Protein AF-A0A2H5A4B5-F1 (afdb_monomer_lite)

Secondary structure (DSSP, 8-state):
-------TT-S-------------------------------HHHHTTS-HHHH-SSTTTTPPP------HHHHHHHHHHHHHHHHHH-SSPPPHHHHHHHHHHHTT-TT--HHHHHHHHTTT--

Sequence (125 aa):
MKSGAGSPFDDDFDQEDETAAEPDSDTTQADTDLETNTSAEPADITEQLPYKYRRDGVQDGRNHANLFLRDEAEAHVEDVVDAMDEIFESESVYKIDVLEAIVLAANDDTRTVEDELRKMGYGMK

Radius of gyration: 25.94 Å; chains: 1; bounding box: 65×55×68 Å

Organism: NCBI:txid1932004

pLDDT: mean 77.83, std 22.96, range [35.16, 98.56]

Structure (mmCIF, N/CA/C/O backbone):
data_AF-A0A2H5A4B5-F1
#
_entry.id   AF-A0A2H5A4B5-F1
#
loop_
_atom_site.group_PDB
_atom_site.id
_atom_site.type_symbol
_atom_site.label_atom_id
_atom_site.label_alt_id
_atom_site.label_comp_id
_atom_site.label_asym_id
_atom_site.label_entity_id
_atom_site.label_seq_id
_atom_site.pdbx_PDB_ins_code
_atom_site.Cartn_x
_atom_site.Cartn_y
_atom_site.Cartn_z
_atom_site.occupancy
_atom_site.B_iso_or_equiv
_atom_site.auth_seq_id
_atom_site.auth_comp_id
_atom_site.auth_asym_id
_atom_site.auth_atom_id
_atom_site.pdbx_PDB_model_num
ATOM 1 N N . MET A 1 1 ? 51.713 0.858 -37.868 1.00 54.94 1 MET A N 1
ATOM 2 C CA . MET A 1 1 ? 50.755 0.723 -36.751 1.00 54.94 1 MET A CA 1
ATOM 3 C C . MET A 1 1 ? 50.938 1.904 -35.815 1.00 54.94 1 MET A C 1
ATOM 5 O O . MET A 1 1 ? 52.027 2.013 -35.271 1.00 54.94 1 MET A O 1
ATOM 9 N N . LYS A 1 2 ? 49.933 2.781 -35.687 1.00 50.62 2 LYS A N 1
ATOM 10 C CA . LYS A 1 2 ? 49.293 3.209 -34.424 1.00 50.62 2 LYS A CA 1
ATOM 11 C C . LYS A 1 2 ? 48.298 4.325 -34.774 1.00 50.62 2 LYS A C 1
ATOM 13 O O . LYS A 1 2 ? 48.670 5.484 -34.899 1.00 50.62 2 LYS A O 1
ATOM 18 N N . SER A 1 3 ? 47.060 3.921 -35.046 1.00 49.88 3 SER A N 1
ATOM 19 C CA . SER A 1 3 ? 45.920 4.830 -35.159 1.00 49.88 3 SER A CA 1
ATOM 20 C C . SER A 1 3 ? 45.492 5.288 -33.768 1.00 49.88 3 SER A C 1
ATOM 22 O O . SER A 1 3 ? 45.462 4.476 -32.848 1.00 49.88 3 SER A O 1
ATOM 24 N N . GLY A 1 4 ? 45.161 6.575 -33.679 1.00 49.47 4 GLY A N 1
ATOM 25 C CA . GLY A 1 4 ? 44.016 7.138 -32.962 1.00 49.47 4 GLY A CA 1
ATOM 26 C C . GLY A 1 4 ? 43.721 6.661 -31.541 1.00 49.47 4 GLY A C 1
ATOM 27 O O . GLY A 1 4 ? 43.070 5.641 -31.350 1.00 49.47 4 GLY A O 1
ATOM 28 N N . ALA A 1 5 ? 44.049 7.512 -30.573 1.00 54.41 5 ALA A N 1
ATOM 29 C CA . ALA A 1 5 ? 43.210 7.733 -29.402 1.00 54.41 5 ALA A CA 1
ATOM 30 C C . ALA A 1 5 ? 43.057 9.254 -29.262 1.00 54.41 5 ALA A C 1
ATOM 32 O O . ALA A 1 5 ? 43.891 9.914 -28.651 1.00 54.41 5 ALA A O 1
ATOM 33 N N . GLY A 1 6 ? 42.058 9.811 -29.948 1.00 47.81 6 GLY A N 1
ATOM 34 C CA . GLY A 1 6 ? 41.548 11.137 -29.614 1.00 47.81 6 GLY A CA 1
ATOM 35 C C . GLY A 1 6 ? 40.732 10.995 -28.335 1.00 47.81 6 GLY A C 1
ATOM 36 O O . GLY A 1 6 ? 39.841 10.147 -28.278 1.00 47.81 6 GLY A O 1
ATOM 37 N N . SER A 1 7 ? 41.100 11.756 -27.308 1.00 63.72 7 SER A N 1
ATOM 38 C CA . SER A 1 7 ? 40.348 11.875 -26.060 1.00 63.72 7 SER A CA 1
ATOM 39 C C . SER A 1 7 ? 39.046 12.635 -26.358 1.00 63.72 7 SER A C 1
ATOM 41 O O . SER A 1 7 ? 39.126 13.718 -26.932 1.00 63.72 7 SER A O 1
ATOM 43 N N . PRO A 1 8 ? 37.852 12.102 -26.046 1.00 62.81 8 PRO A N 1
ATOM 44 C CA . PRO A 1 8 ? 36.578 12.738 -26.394 1.00 62.81 8 PRO A CA 1
ATOM 45 C C . PRO A 1 8 ? 36.136 13.847 -25.419 1.00 62.81 8 PRO A C 1
ATOM 47 O O . PRO A 1 8 ? 34.956 14.181 -25.394 1.00 62.81 8 PRO A O 1
ATOM 50 N N . PHE A 1 9 ? 37.045 14.398 -24.608 1.00 62.94 9 PHE A N 1
ATOM 51 C CA . PHE A 1 9 ? 36.691 15.341 -23.536 1.00 62.94 9 PHE A CA 1
ATOM 52 C C . PHE A 1 9 ? 37.585 16.582 -23.447 1.00 62.94 9 PHE A C 1
ATOM 54 O O . PHE A 1 9 ? 37.498 17.304 -22.463 1.00 62.94 9 PHE A O 1
ATOM 61 N N . ASP A 1 10 ? 38.409 16.851 -24.458 1.00 56.84 10 ASP A N 1
ATOM 62 C CA . ASP A 1 10 ? 39.190 18.087 -24.519 1.00 56.84 10 ASP A CA 1
ATOM 63 C C . ASP A 1 10 ? 38.610 19.002 -25.602 1.00 56.84 10 ASP A C 1
ATOM 65 O O . ASP A 1 10 ? 39.130 19.067 -26.711 1.00 56.84 10 ASP A O 1
ATOM 69 N N . ASP A 1 11 ? 37.501 19.661 -25.270 1.00 49.12 11 ASP A N 1
ATOM 70 C CA . ASP A 1 11 ? 37.128 20.951 -25.854 1.00 49.12 11 ASP A CA 1
ATOM 71 C C . ASP A 1 11 ? 36.442 21.800 -24.768 1.00 49.12 11 ASP A C 1
ATOM 73 O O . ASP A 1 11 ? 35.274 21.621 -24.427 1.00 49.12 11 ASP A O 1
ATOM 77 N N . ASP A 1 12 ? 37.264 22.689 -24.215 1.00 54.16 12 ASP A N 1
ATOM 78 C CA . ASP A 1 12 ? 36.975 24.114 -24.054 1.00 54.16 12 ASP A CA 1
ATOM 79 C C . ASP A 1 12 ? 35.887 24.535 -23.046 1.00 54.16 12 ASP A C 1
ATOM 81 O O . ASP A 1 12 ? 34.740 24.819 -23.390 1.00 54.16 12 ASP A O 1
ATOM 85 N N . PHE A 1 13 ? 36.303 24.696 -21.786 1.00 43.47 13 PHE A N 1
ATOM 86 C CA . PHE A 1 13 ? 35.655 25.621 -20.851 1.00 43.47 13 PHE A CA 1
ATOM 87 C C . PHE A 1 13 ? 36.709 26.454 -20.111 1.00 43.47 13 PHE A C 1
ATOM 89 O O . PHE A 1 13 ? 36.866 26.333 -18.900 1.00 43.47 13 PHE A O 1
ATOM 96 N N . ASP A 1 14 ? 37.419 27.315 -20.841 1.00 48.12 14 ASP A N 1
ATOM 97 C CA . ASP A 1 14 ? 38.027 28.510 -20.250 1.00 48.12 14 ASP A CA 1
ATOM 98 C C . ASP A 1 14 ? 37.088 29.706 -20.477 1.00 48.12 14 ASP A C 1
ATOM 100 O O . ASP A 1 14 ? 37.042 30.290 -21.562 1.00 48.12 14 ASP A O 1
ATOM 104 N N . GLN A 1 15 ? 36.339 30.096 -19.440 1.00 44.72 15 GLN A N 1
ATOM 105 C CA . GLN A 1 15 ? 35.837 31.468 -19.320 1.00 44.72 15 GLN A CA 1
ATOM 106 C C . GLN A 1 15 ? 35.683 31.886 -17.847 1.00 44.72 15 GLN A C 1
ATOM 108 O O . GLN A 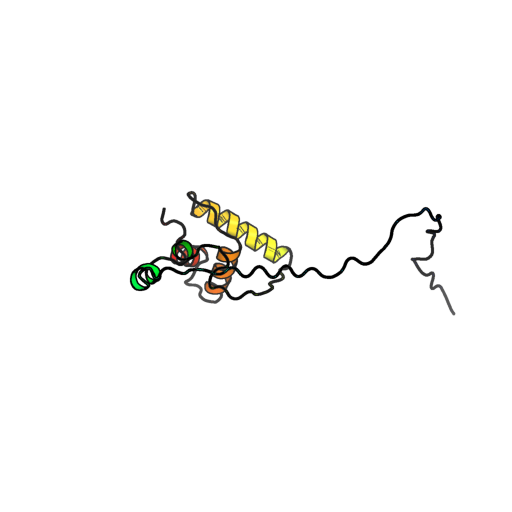1 15 ? 34.679 31.608 -17.203 1.00 44.72 15 GLN A O 1
ATOM 113 N N . GLU A 1 16 ? 36.764 32.506 -17.371 1.00 39.34 16 GLU A N 1
ATOM 114 C CA . GLU A 1 16 ? 36.881 33.710 -16.529 1.00 39.34 16 GLU A CA 1
ATOM 115 C C . GLU A 1 16 ? 36.077 33.852 -15.212 1.00 39.34 16 GLU A C 1
ATOM 117 O O . GLU A 1 16 ? 34.851 33.840 -15.162 1.00 39.34 16 GLU A O 1
ATOM 122 N N . ASP A 1 17 ? 36.866 34.081 -14.151 1.00 42.41 17 ASP A N 1
ATOM 123 C CA . ASP A 1 17 ? 36.549 34.563 -12.800 1.00 42.41 17 ASP A CA 1
ATOM 124 C C . ASP A 1 17 ? 35.506 35.694 -12.731 1.00 42.41 17 ASP A C 1
ATOM 126 O O . ASP A 1 17 ? 35.677 36.715 -13.389 1.00 42.41 17 ASP A O 1
ATOM 130 N N . GLU A 1 18 ? 34.561 35.599 -11.782 1.00 36.56 18 GLU A N 1
ATOM 131 C CA . GLU A 1 18 ? 34.087 36.755 -10.997 1.00 36.56 18 GLU A CA 1
ATOM 132 C C . GLU A 1 18 ? 33.394 36.315 -9.679 1.00 36.56 18 GLU A C 1
ATOM 134 O O . GLU A 1 18 ? 32.217 35.974 -9.626 1.00 36.56 18 GLU A O 1
ATOM 139 N N . THR A 1 19 ? 34.183 36.327 -8.596 1.00 38.88 19 THR A N 1
ATOM 140 C CA . THR A 1 19 ? 33.866 36.732 -7.202 1.00 38.88 19 THR A CA 1
ATOM 141 C C . THR A 1 19 ? 32.492 36.420 -6.568 1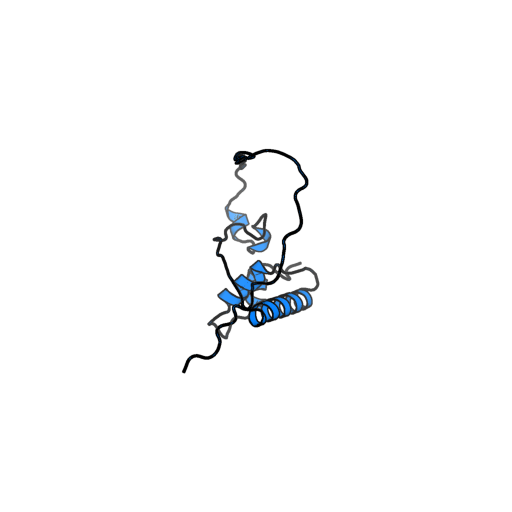.00 38.88 19 THR A C 1
ATOM 143 O O . THR A 1 19 ? 31.500 37.052 -6.917 1.00 38.88 19 THR A O 1
ATOM 146 N N . ALA A 1 20 ? 32.484 35.652 -5.459 1.00 35.50 20 ALA A N 1
ATOM 147 C CA . ALA A 1 20 ? 32.196 36.143 -4.086 1.00 35.50 20 ALA A CA 1
ATOM 148 C C . ALA A 1 20 ? 31.837 35.030 -3.058 1.00 35.50 20 ALA A C 1
ATOM 150 O O . ALA A 1 20 ? 31.000 34.178 -3.329 1.00 35.50 20 ALA A O 1
ATOM 151 N N . ALA A 1 21 ? 32.382 35.195 -1.837 1.00 37.22 21 ALA A N 1
ATOM 152 C CA . ALA A 1 21 ? 31.905 34.743 -0.510 1.00 37.22 21 ALA A CA 1
ATOM 153 C C . ALA A 1 21 ? 32.217 33.306 0.005 1.00 37.22 21 ALA A C 1
ATOM 155 O O . ALA A 1 21 ? 31.511 32.355 -0.299 1.00 37.22 21 ALA A O 1
ATOM 156 N N . GLU A 1 22 ? 33.294 33.208 0.813 1.00 46.38 22 GLU A N 1
ATOM 157 C CA . GLU A 1 22 ? 33.417 32.747 2.231 1.00 46.38 22 GLU A CA 1
ATOM 158 C C . GLU A 1 22 ? 32.335 31.811 2.858 1.00 46.38 22 GLU A C 1
ATOM 160 O O . GLU A 1 22 ? 31.166 31.885 2.498 1.00 46.38 22 GLU A O 1
ATOM 165 N N . PRO A 1 23 ? 32.612 31.170 4.017 1.00 46.50 23 PRO A N 1
ATOM 166 C CA . PRO A 1 23 ? 33.370 29.943 4.258 1.00 46.50 23 PRO A CA 1
ATOM 167 C C . PRO A 1 23 ? 32.472 28.814 4.840 1.00 46.50 23 PRO A C 1
ATOM 169 O O . PRO A 1 23 ? 31.291 29.011 5.125 1.00 46.50 23 PRO A O 1
ATOM 172 N N . ASP A 1 24 ? 33.066 27.632 5.036 1.00 45.16 24 ASP A N 1
ATOM 173 C CA . ASP A 1 24 ? 32.580 26.492 5.836 1.00 45.16 24 ASP A CA 1
ATOM 174 C C . ASP A 1 24 ? 31.542 26.857 6.920 1.00 45.16 24 ASP A C 1
ATOM 176 O O . ASP A 1 24 ? 31.860 27.510 7.916 1.00 45.16 24 ASP A O 1
ATOM 180 N N . SER A 1 25 ? 30.301 26.390 6.749 1.00 40.03 25 SER A N 1
ATOM 181 C CA . SER A 1 25 ? 29.297 26.367 7.817 1.00 40.03 25 SER A CA 1
ATOM 182 C C . SER A 1 25 ? 29.193 24.965 8.399 1.00 40.03 25 SER A C 1
ATOM 184 O O . SER A 1 25 ? 28.486 24.090 7.906 1.00 40.03 25 SER A O 1
ATOM 186 N N . ASP A 1 26 ? 29.992 24.816 9.446 1.00 35.16 26 ASP A N 1
ATOM 187 C CA . ASP A 1 26 ? 29.783 24.064 10.674 1.00 35.16 26 ASP A CA 1
ATOM 188 C C . ASP A 1 26 ? 28.441 23.315 10.822 1.00 35.16 26 ASP A C 1
ATOM 190 O O . ASP A 1 26 ? 27.343 23.878 10.850 1.00 35.16 26 ASP A O 1
ATOM 194 N N . THR A 1 27 ? 28.596 22.005 10.982 1.00 50.47 27 THR A N 1
ATOM 195 C CA . THR A 1 27 ? 27.782 21.078 11.770 1.00 50.47 27 THR A CA 1
ATOM 196 C C . THR A 1 27 ? 26.802 21.747 12.740 1.00 50.47 27 THR A C 1
ATOM 198 O O . THR A 1 27 ? 27.175 22.241 13.799 1.00 50.47 27 THR A O 1
ATOM 201 N N . THR A 1 28 ? 25.507 21.621 12.458 1.00 39.09 28 THR A N 1
ATOM 202 C CA . THR A 1 28 ? 24.452 21.746 13.474 1.00 39.09 28 THR A CA 1
ATOM 203 C C . THR A 1 28 ? 23.567 20.505 13.428 1.00 39.09 28 THR A C 1
ATOM 205 O O . THR A 1 28 ? 22.551 20.444 12.742 1.00 39.09 28 THR A O 1
ATOM 208 N N . GLN A 1 29 ? 23.980 19.474 14.172 1.00 50.06 29 GLN A N 1
ATOM 209 C CA . GLN A 1 29 ? 23.054 18.453 14.655 1.00 50.06 29 GLN A CA 1
ATOM 210 C C . GLN A 1 29 ? 22.141 19.130 15.680 1.00 50.06 29 GLN A C 1
ATOM 212 O O . GLN A 1 29 ? 22.558 19.428 16.797 1.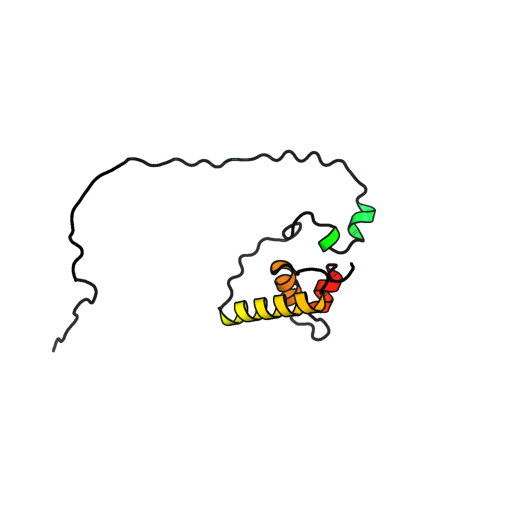00 50.06 29 GLN A O 1
ATOM 217 N N . ALA A 1 30 ? 20.912 19.432 15.273 1.00 43.22 30 ALA A N 1
ATOM 218 C CA . ALA A 1 30 ? 19.853 19.794 16.197 1.00 43.22 30 ALA A CA 1
ATOM 219 C C . ALA A 1 30 ? 19.324 18.505 16.838 1.00 43.22 30 ALA A C 1
ATOM 221 O O . ALA A 1 30 ? 18.410 17.864 16.321 1.00 43.22 30 ALA A O 1
ATOM 222 N N . ASP A 1 31 ? 19.950 18.124 17.949 1.00 45.69 31 ASP A N 1
ATOM 223 C CA . ASP A 1 31 ? 19.408 17.173 18.914 1.00 45.69 31 ASP A CA 1
ATOM 224 C C . ASP A 1 31 ? 18.099 17.766 19.457 1.00 45.69 31 ASP A C 1
ATOM 226 O O . ASP A 1 31 ? 18.096 18.767 20.177 1.00 45.69 31 ASP A O 1
ATOM 230 N N . THR A 1 32 ? 16.968 17.229 19.002 1.00 48.69 32 THR A N 1
ATOM 231 C CA . THR A 1 32 ? 15.660 17.541 19.579 1.00 48.69 32 THR A CA 1
ATOM 232 C C . THR A 1 32 ? 15.264 16.354 20.440 1.00 48.69 32 THR A C 1
ATOM 234 O O . THR A 1 32 ? 14.626 15.417 19.964 1.00 48.69 32 THR A O 1
ATOM 237 N N . ASP A 1 33 ? 15.669 16.410 21.709 1.00 43.44 33 ASP A N 1
ATOM 238 C CA . ASP A 1 33 ? 15.123 15.602 22.797 1.00 43.44 33 ASP A CA 1
ATOM 239 C C . ASP A 1 33 ? 13.605 15.841 22.881 1.00 43.44 33 ASP A C 1
ATOM 241 O O . ASP A 1 33 ? 13.121 16.823 23.449 1.00 43.44 33 ASP A O 1
ATOM 245 N N . LEU A 1 34 ? 12.830 14.944 22.274 1.00 48.09 34 LEU A N 1
ATOM 246 C CA . LEU A 1 34 ? 11.395 14.832 22.508 1.00 48.09 34 LEU A CA 1
ATOM 247 C C . LEU A 1 34 ? 11.183 14.013 23.785 1.00 48.09 34 LEU A C 1
ATOM 249 O O . LEU A 1 34 ? 11.026 12.792 23.751 1.00 48.09 34 LEU A O 1
ATOM 253 N N . GLU A 1 35 ? 11.156 14.704 24.926 1.0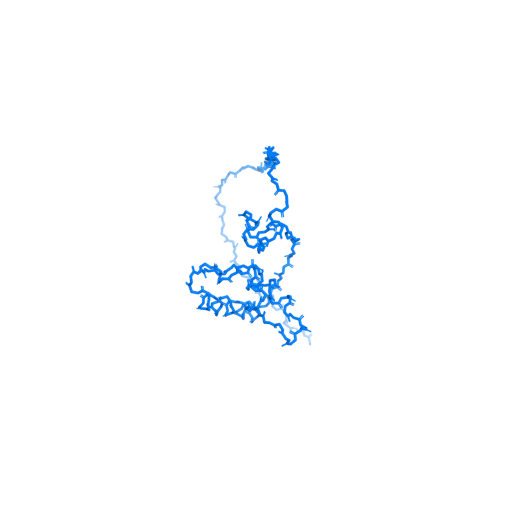0 48.62 35 GLU A N 1
ATOM 254 C CA . GLU A 1 35 ? 10.647 14.160 26.185 1.00 48.62 35 GLU A CA 1
ATOM 255 C C . GLU A 1 35 ? 9.164 13.785 26.017 1.00 48.62 35 GLU A C 1
ATOM 257 O O . GLU A 1 35 ? 8.253 14.602 26.167 1.00 48.62 35 GLU A O 1
ATOM 262 N N . THR A 1 36 ? 8.909 12.522 25.678 1.00 45.16 36 THR A N 1
ATOM 263 C CA . THR A 1 36 ? 7.553 11.978 25.599 1.00 45.16 36 THR A CA 1
ATOM 264 C C . THR A 1 36 ? 7.084 11.602 27.004 1.00 45.16 36 THR A C 1
ATOM 266 O O . THR A 1 36 ? 7.440 10.558 27.550 1.00 45.16 36 THR A O 1
ATOM 269 N N . ASN A 1 37 ? 6.250 12.461 27.591 1.00 52.41 37 ASN A N 1
ATOM 270 C CA . ASN A 1 37 ? 5.407 12.120 28.736 1.00 52.41 37 ASN A CA 1
ATOM 271 C C . ASN A 1 37 ? 4.312 11.134 28.291 1.00 52.41 37 ASN A C 1
ATOM 273 O O . ASN A 1 37 ? 3.196 11.540 27.967 1.00 52.41 37 ASN A O 1
ATOM 277 N N . THR A 1 38 ? 4.613 9.834 28.279 1.00 49.09 38 THR A N 1
ATOM 278 C CA . THR A 1 38 ? 3.592 8.801 28.052 1.00 49.09 38 THR A CA 1
ATOM 279 C C . THR A 1 38 ? 2.766 8.604 29.320 1.00 49.09 38 THR A C 1
ATOM 281 O O . THR A 1 38 ? 3.177 7.935 30.269 1.00 49.09 38 THR A O 1
ATOM 284 N N . SER A 1 39 ? 1.571 9.196 29.325 1.00 47.53 39 SER A N 1
ATOM 285 C CA . SER A 1 39 ? 0.473 8.798 30.205 1.00 47.53 39 SER A CA 1
ATOM 286 C C . SER A 1 39 ? 0.088 7.353 29.875 1.00 47.53 39 SER A C 1
ATOM 288 O O . SER A 1 39 ? -0.247 7.045 28.735 1.00 47.53 39 SER A O 1
ATOM 290 N N . ALA A 1 40 ? 0.177 6.460 30.860 1.00 53.34 40 ALA A N 1
ATOM 291 C CA . ALA A 1 40 ? -0.158 5.048 30.712 1.00 53.34 40 ALA A CA 1
ATOM 292 C C . ALA A 1 40 ? -1.679 4.860 30.538 1.00 53.34 40 ALA A C 1
ATOM 294 O O . ALA A 1 40 ? -2.422 4.794 31.516 1.00 53.34 40 ALA A O 1
ATOM 295 N N . GLU A 1 41 ? -2.125 4.783 29.288 1.00 55.47 41 GLU A N 1
ATOM 296 C CA . GLU A 1 41 ? -3.462 4.333 28.872 1.00 55.47 41 GLU A CA 1
ATOM 297 C C . GLU A 1 41 ? -3.435 2.798 28.631 1.00 55.47 41 GLU A C 1
ATOM 299 O O . GLU A 1 41 ? -2.361 2.226 28.422 1.00 55.47 41 GLU A O 1
ATOM 304 N N . PRO A 1 42 ? -4.572 2.079 28.730 1.00 48.31 42 PRO A N 1
ATOM 305 C CA . PRO A 1 42 ? -4.595 0.628 28.941 1.00 48.31 42 PRO A CA 1
ATOM 306 C C . PRO A 1 42 ? -4.100 -0.160 27.717 1.00 48.31 42 PRO A C 1
ATOM 308 O O . PRO A 1 42 ? -4.774 -0.230 26.691 1.00 48.31 42 PRO A O 1
ATOM 311 N N . ALA A 1 43 ? -2.951 -0.822 27.866 1.00 57.50 43 ALA A N 1
ATOM 312 C CA . ALA A 1 43 ? -2.278 -1.596 26.818 1.00 57.50 43 ALA A CA 1
ATOM 313 C C . ALA A 1 43 ? -3.096 -2.776 26.235 1.00 57.50 43 ALA A C 1
ATOM 315 O O . ALA A 1 43 ? -2.777 -3.258 25.156 1.00 57.50 43 ALA A O 1
ATOM 316 N N . ASP A 1 44 ? -4.164 -3.230 26.900 1.00 57.75 44 ASP A N 1
ATOM 317 C CA . ASP A 1 44 ? -4.906 -4.445 26.509 1.00 57.75 44 ASP A CA 1
ATOM 318 C C . ASP A 1 44 ? -5.936 -4.249 25.376 1.00 57.75 44 ASP A C 1
ATOM 320 O O . ASP A 1 44 ? -6.307 -5.204 24.693 1.00 57.75 44 ASP A O 1
ATOM 324 N N . ILE A 1 45 ? -6.443 -3.028 25.169 1.00 59.88 45 ILE A N 1
ATOM 325 C CA . ILE A 1 45 ? -7.469 -2.759 24.138 1.00 59.88 45 ILE A CA 1
ATOM 326 C C . ILE A 1 45 ? -6.803 -2.412 22.805 1.00 59.88 45 ILE A C 1
ATOM 328 O O . ILE A 1 45 ? -7.335 -2.708 21.734 1.00 59.88 45 ILE A O 1
ATOM 332 N N . THR A 1 46 ? -5.619 -1.802 22.866 1.00 62.28 46 THR A N 1
ATOM 333 C CA . THR A 1 46 ? -4.898 -1.350 21.682 1.00 62.28 46 THR A CA 1
ATOM 334 C C . THR A 1 46 ? -4.420 -2.530 20.856 1.00 62.28 46 THR A C 1
ATOM 336 O O . THR A 1 46 ? -4.602 -2.477 19.653 1.00 62.28 46 THR A O 1
ATOM 339 N N . GLU A 1 47 ? -3.925 -3.625 21.443 1.00 70.44 47 GLU A N 1
ATOM 340 C CA . GLU A 1 47 ? -3.417 -4.792 20.696 1.00 70.44 47 GLU A CA 1
ATOM 341 C C . GLU A 1 47 ? -4.460 -5.506 19.817 1.00 70.44 47 GLU A C 1
ATOM 343 O O . GLU A 1 47 ? -4.091 -6.179 18.855 1.00 70.44 47 GLU A O 1
ATOM 348 N N . GLN A 1 48 ? -5.755 -5.343 20.104 1.00 81.38 48 GLN A N 1
ATOM 349 C CA . GLN A 1 48 ? -6.837 -5.979 19.341 1.00 81.38 48 GLN A CA 1
ATOM 350 C C . GLN A 1 48 ? -7.191 -5.221 18.056 1.00 81.38 48 GLN A C 1
ATOM 352 O O . GLN A 1 48 ? -7.867 -5.769 17.183 1.00 81.38 48 GLN A O 1
ATOM 357 N N . LEU A 1 49 ? -6.756 -3.965 17.927 1.00 91.12 49 LEU A N 1
ATOM 358 C CA . LEU A 1 49 ? -7.035 -3.156 16.747 1.00 91.12 49 LEU A CA 1
ATOM 359 C C . LEU A 1 49 ? -6.103 -3.536 15.580 1.00 91.12 49 LEU A C 1
ATOM 361 O O . LEU A 1 49 ? -4.923 -3.840 15.782 1.00 91.12 49 LEU A O 1
ATOM 365 N N . PRO A 1 50 ? -6.582 -3.474 14.327 1.00 95.00 50 PRO A N 1
ATOM 366 C CA . PRO A 1 50 ? -5.713 -3.590 13.161 1.00 95.00 50 PRO A CA 1
ATOM 367 C C . PRO A 1 50 ? -4.565 -2.572 13.207 1.00 95.00 50 PRO A C 1
ATOM 369 O O . PRO A 1 50 ? -4.717 -1.468 13.731 1.00 95.00 50 PRO A O 1
ATOM 372 N N . TYR A 1 51 ? -3.406 -2.944 12.658 1.00 94.12 51 TYR A N 1
ATOM 373 C CA . TYR A 1 51 ? -2.161 -2.166 12.748 1.00 94.12 51 TYR A CA 1
ATOM 374 C C . TYR A 1 51 ? -2.326 -0.677 12.386 1.00 94.12 51 TYR A C 1
ATOM 376 O O . TYR A 1 51 ? -1.840 0.184 13.117 1.00 94.12 51 TYR A O 1
ATOM 384 N N . LYS A 1 52 ? -3.079 -0.359 11.327 1.00 94.69 52 LYS A N 1
ATOM 385 C CA . LYS A 1 52 ? -3.325 1.017 10.870 1.00 94.69 52 LYS A CA 1
ATOM 386 C C . LYS A 1 52 ? -4.019 1.908 11.905 1.00 94.69 52 LYS A C 1
ATOM 388 O O . LYS A 1 52 ? -3.801 3.112 11.884 1.00 94.69 52 LYS A O 1
ATOM 393 N N . TYR A 1 53 ? -4.819 1.337 12.805 1.00 94.31 53 TYR A N 1
ATOM 394 C CA . TYR A 1 53 ? -5.512 2.079 13.866 1.00 94.31 53 TYR A CA 1
ATOM 395 C C . TYR A 1 53 ? -4.711 2.174 15.170 1.00 94.31 53 TYR A C 1
ATOM 397 O O . TYR A 1 53 ? -5.120 2.889 16.079 1.00 94.31 53 TYR A O 1
ATOM 405 N N . ARG A 1 54 ? -3.600 1.435 15.280 1.00 93.00 54 ARG A N 1
ATOM 406 C CA . ARG A 1 54 ? -2.719 1.428 16.460 1.00 93.00 54 ARG A CA 1
ATOM 407 C C . ARG A 1 54 ? -1.516 2.358 16.329 1.00 93.00 54 ARG A C 1
ATOM 409 O O . ARG A 1 54 ? -0.863 2.620 17.331 1.00 93.00 54 ARG A O 1
ATOM 416 N N . ARG A 1 55 ? -1.187 2.772 15.106 1.00 94.31 55 ARG A N 1
ATOM 417 C CA . ARG A 1 55 ? -0.022 3.604 14.784 1.00 94.31 55 ARG A CA 1
ATOM 418 C C . ARG A 1 55 ? -0.406 5.079 14.686 1.00 94.31 55 ARG A C 1
ATOM 420 O O . ARG A 1 55 ? -1.492 5.386 14.196 1.00 94.31 55 ARG A O 1
ATOM 427 N N . ASP A 1 56 ? 0.510 5.964 15.060 1.00 94.31 56 ASP A N 1
ATOM 428 C CA . ASP A 1 56 ? 0.382 7.410 14.863 1.00 94.31 56 ASP A CA 1
ATOM 429 C C . ASP A 1 56 ? 0.880 7.816 13.464 1.00 94.31 56 ASP A C 1
ATOM 431 O O . ASP A 1 56 ? 0.336 8.719 12.824 1.00 94.31 56 ASP A O 1
ATOM 435 N N . GLY A 1 57 ? 1.883 7.102 12.947 1.00 94.12 57 GLY A N 1
ATOM 436 C CA . GLY A 1 57 ? 2.477 7.282 11.630 1.00 94.12 57 GLY A CA 1
ATOM 437 C C . GLY A 1 57 ? 2.658 5.969 10.872 1.00 94.12 57 GLY A C 1
ATOM 438 O O . GLY A 1 57 ? 2.715 4.878 11.433 1.00 94.12 57 GLY A O 1
ATOM 439 N N . VAL A 1 58 ? 2.790 6.060 9.546 1.00 93.94 58 VAL A N 1
ATOM 440 C CA . VAL A 1 58 ? 2.982 4.883 8.678 1.00 93.94 58 VAL A CA 1
ATOM 441 C C . VAL A 1 58 ? 4.293 4.134 8.964 1.00 93.94 58 VAL A C 1
ATOM 443 O O . VAL A 1 58 ? 4.441 2.986 8.570 1.00 93.94 58 VAL A O 1
ATOM 446 N N . GLN A 1 59 ? 5.260 4.750 9.639 1.00 94.19 59 GLN A N 1
ATOM 447 C CA . GLN A 1 59 ? 6.553 4.128 9.942 1.00 94.19 59 GLN A CA 1
ATOM 448 C C . GLN A 1 59 ? 6.591 3.448 11.320 1.00 94.19 59 GLN A C 1
ATOM 450 O O . GLN A 1 59 ? 7.548 2.731 11.613 1.00 94.19 59 GLN A O 1
ATOM 455 N N . ASP A 1 60 ? 5.577 3.634 12.166 1.00 95.06 60 ASP A N 1
ATOM 456 C CA . ASP A 1 60 ? 5.663 3.232 13.570 1.00 95.06 60 ASP A CA 1
ATOM 457 C C . ASP A 1 60 ? 5.728 1.718 13.738 1.00 95.06 60 ASP A C 1
ATOM 459 O O . ASP A 1 60 ? 4.982 0.960 13.115 1.00 95.06 60 ASP A O 1
ATOM 463 N N . GLY A 1 61 ? 6.613 1.258 14.619 1.00 92.06 61 GLY A N 1
ATOM 464 C CA . GLY A 1 61 ? 6.794 -0.170 14.878 1.00 92.06 61 GLY A CA 1
ATOM 465 C C . GLY A 1 61 ? 7.399 -0.952 13.706 1.00 92.06 61 GLY A C 1
ATOM 466 O O . GLY A 1 61 ? 7.400 -2.182 13.750 1.00 92.06 61 GLY A O 1
ATOM 467 N N . ARG A 1 62 ? 7.925 -0.275 12.673 1.00 93.75 62 ARG A N 1
ATOM 468 C CA . ARG A 1 62 ? 8.620 -0.905 11.542 1.00 93.75 62 ARG A CA 1
ATOM 469 C C . ARG A 1 62 ? 10.130 -0.760 11.658 1.00 93.75 62 ARG A C 1
ATOM 471 O O . ARG A 1 62 ? 10.654 0.257 12.104 1.00 93.75 62 ARG A O 1
ATOM 478 N N . ASN A 1 63 ? 10.840 -1.778 11.181 1.00 93.94 63 ASN A N 1
ATOM 479 C CA . ASN A 1 63 ? 12.278 -1.678 10.965 1.00 93.94 63 ASN A CA 1
ATOM 480 C C . ASN A 1 63 ? 12.542 -0.930 9.657 1.00 93.94 63 ASN A C 1
ATOM 482 O O . ASN A 1 63 ? 11.976 -1.270 8.618 1.00 93.94 63 ASN A O 1
ATOM 486 N N . HIS A 1 64 ? 13.429 0.061 9.699 1.00 91.81 64 HIS A N 1
ATOM 487 C CA . HIS A 1 64 ? 13.824 0.795 8.504 1.00 91.81 64 HIS A CA 1
ATOM 488 C C . HIS A 1 64 ? 14.700 -0.079 7.593 1.00 91.81 64 HIS A C 1
ATOM 490 O O . HIS A 1 64 ? 15.707 -0.635 8.035 1.00 91.81 64 HIS A O 1
ATOM 496 N N . ALA A 1 65 ? 14.339 -0.169 6.313 1.00 85.94 65 ALA A N 1
ATOM 497 C CA . ALA A 1 65 ? 15.108 -0.872 5.294 1.00 85.94 65 ALA A CA 1
ATOM 498 C C . ALA A 1 65 ? 15.195 -0.022 4.022 1.00 85.94 65 ALA A C 1
ATOM 500 O O . ALA A 1 65 ? 14.187 0.484 3.534 1.00 85.94 65 ALA A O 1
ATOM 501 N N . ASN A 1 66 ? 16.401 0.106 3.467 1.00 91.31 66 ASN A N 1
ATOM 502 C CA . ASN A 1 66 ? 16.607 0.784 2.190 1.00 91.31 66 ASN A CA 1
ATOM 503 C C . ASN A 1 66 ? 16.311 -0.197 1.052 1.00 91.31 66 ASN A C 1
ATOM 505 O O . ASN A 1 66 ? 17.086 -1.129 0.824 1.00 91.31 66 ASN A O 1
ATOM 509 N N . LEU A 1 67 ? 15.200 0.011 0.348 1.00 90.31 67 LEU A N 1
ATOM 510 C CA . LEU A 1 67 ? 14.803 -0.789 -0.807 1.00 90.31 67 LEU A CA 1
ATOM 511 C C . LEU A 1 67 ? 15.008 0.022 -2.090 1.00 90.31 67 LEU A C 1
ATOM 513 O O . LEU A 1 67 ? 14.396 1.071 -2.262 1.00 90.31 67 LEU A O 1
ATOM 517 N N . PHE A 1 68 ? 15.847 -0.482 -2.994 1.00 95.56 68 PHE A N 1
ATOM 518 C CA . PHE A 1 68 ? 16.023 0.083 -4.331 1.00 95.56 68 PHE A CA 1
ATOM 519 C C . PHE A 1 68 ? 15.325 -0.816 -5.347 1.00 95.56 68 PHE A C 1
ATOM 521 O O . PHE A 1 68 ? 15.642 -2.003 -5.449 1.00 95.56 68 PHE A O 1
ATOM 528 N N . LEU A 1 69 ? 14.379 -0.250 -6.090 1.00 96.06 69 LEU A N 1
ATOM 529 C CA . LEU A 1 69 ? 13.648 -0.941 -7.144 1.00 96.06 69 LEU A CA 1
ATOM 530 C C . LEU A 1 69 ? 14.200 -0.536 -8.512 1.00 96.06 69 LEU A C 1
ATOM 532 O O . LEU A 1 69 ? 14.726 0.558 -8.690 1.00 96.06 69 LEU A O 1
ATOM 536 N N . ARG A 1 70 ? 14.090 -1.444 -9.482 1.00 98.50 70 ARG A N 1
ATOM 537 C CA . ARG A 1 70 ? 14.208 -1.084 -10.900 1.00 98.50 70 ARG A CA 1
ATOM 538 C C . ARG A 1 70 ? 12.921 -0.397 -11.352 1.00 98.50 70 ARG A C 1
ATOM 540 O O . ARG A 1 70 ? 11.866 -0.756 -10.841 1.00 98.50 70 ARG A O 1
ATOM 547 N N . ASP A 1 71 ? 12.998 0.422 -12.397 1.00 98.44 71 ASP A N 1
ATOM 548 C CA . ASP A 1 71 ? 11.861 1.159 -12.975 1.00 98.44 71 ASP A CA 1
ATOM 549 C C . ASP A 1 71 ? 10.627 0.277 -13.225 1.00 98.44 71 ASP A C 1
ATOM 551 O O . ASP A 1 71 ? 9.513 0.634 -12.867 1.00 98.44 71 ASP A O 1
ATOM 555 N N . GLU A 1 72 ? 10.823 -0.918 -13.790 1.00 98.12 72 GLU A N 1
ATOM 556 C CA . GLU A 1 72 ? 9.740 -1.880 -14.048 1.00 98.12 72 GLU A CA 1
ATOM 557 C C . GLU A 1 72 ? 9.037 -2.340 -12.762 1.00 98.12 72 GLU A C 1
ATOM 559 O O . GLU A 1 72 ? 7.816 -2.459 -12.724 1.00 98.12 72 GLU A O 1
ATOM 564 N N . ALA A 1 73 ? 9.806 -2.590 -11.700 1.00 97.31 73 ALA A N 1
ATOM 565 C CA . ALA A 1 73 ? 9.253 -3.006 -10.419 1.00 97.31 73 ALA A CA 1
ATOM 566 C C . ALA A 1 73 ? 8.596 -1.828 -9.690 1.00 97.31 73 ALA A C 1
ATOM 568 O O . ALA A 1 73 ? 7.571 -2.014 -9.046 1.00 97.31 73 ALA A O 1
ATOM 569 N N . GLU A 1 74 ? 9.165 -0.627 -9.799 1.00 97.56 74 GLU A N 1
ATOM 570 C CA . GLU A 1 74 ? 8.563 0.585 -9.249 1.00 97.56 74 GLU A CA 1
ATOM 571 C C . GLU A 1 74 ? 7.217 0.887 -9.909 1.00 97.56 74 GLU A C 1
ATOM 573 O O . GLU A 1 74 ? 6.239 1.069 -9.192 1.00 97.56 74 GLU A O 1
ATOM 578 N N . ALA A 1 75 ? 7.145 0.844 -11.243 1.00 98.25 75 ALA A N 1
ATOM 579 C CA . ALA A 1 75 ? 5.895 1.020 -11.977 1.00 98.25 75 ALA A CA 1
ATOM 580 C C . ALA A 1 75 ? 4.839 -0.003 -11.540 1.00 98.25 75 ALA A C 1
ATOM 582 O O . ALA A 1 75 ? 3.704 0.365 -11.268 1.00 98.25 75 ALA A O 1
ATOM 583 N N . HIS A 1 76 ? 5.230 -1.270 -11.369 1.00 97.94 76 HIS A N 1
ATOM 584 C CA . HIS A 1 76 ? 4.300 -2.290 -10.895 1.00 97.94 76 HIS A CA 1
ATOM 585 C C . HIS A 1 76 ? 3.797 -2.029 -9.467 1.00 97.94 76 HIS A C 1
ATOM 587 O O . HIS A 1 76 ? 2.649 -2.330 -9.157 1.00 97.94 76 HIS A O 1
ATOM 593 N N . VAL A 1 77 ? 4.630 -1.469 -8.584 1.00 98.00 77 VAL A N 1
ATOM 594 C CA . VAL A 1 77 ? 4.184 -1.076 -7.239 1.00 98.00 77 VAL A CA 1
ATOM 595 C C . VAL A 1 77 ? 3.163 0.057 -7.318 1.00 98.00 77 VAL A C 1
ATOM 597 O O . VAL A 1 77 ? 2.173 -0.008 -6.596 1.00 98.00 77 VAL A O 1
ATOM 600 N N . GLU A 1 78 ? 3.372 1.056 -8.180 1.00 98.19 78 GLU A N 1
ATOM 601 C CA . GLU A 1 78 ? 2.394 2.136 -8.389 1.00 98.19 78 GLU A CA 1
ATOM 602 C C . GLU A 1 78 ? 1.071 1.593 -8.946 1.00 98.19 78 GLU A C 1
ATOM 604 O O . GLU A 1 78 ? 0.016 1.901 -8.402 1.00 98.19 78 GLU A O 1
ATOM 609 N N . ASP A 1 79 ? 1.117 0.684 -9.927 1.00 98.50 79 ASP A N 1
ATOM 610 C CA . ASP A 1 79 ? -0.090 0.038 -10.463 1.00 98.50 79 ASP A CA 1
ATOM 611 C C . ASP A 1 79 ? -0.883 -0.697 -9.365 1.00 98.50 79 ASP A C 1
ATOM 613 O O . ASP A 1 79 ? -2.114 -0.698 -9.355 1.00 98.50 79 ASP A O 1
ATOM 617 N N . VAL A 1 80 ? -0.184 -1.344 -8.424 1.00 98.38 80 VAL A N 1
ATOM 618 C CA . VAL A 1 80 ? -0.826 -2.026 -7.292 1.00 98.38 80 VAL A CA 1
ATOM 619 C C . VAL A 1 80 ? -1.397 -1.019 -6.293 1.00 98.38 80 VAL A C 1
ATOM 621 O O . VAL A 1 80 ? -2.479 -1.265 -5.770 1.00 98.38 80 VAL A O 1
ATOM 624 N N . VAL A 1 81 ? -0.715 0.098 -6.024 1.00 98.56 81 VAL A N 1
ATOM 625 C CA . VAL A 1 81 ? -1.253 1.185 -5.184 1.00 98.56 81 VAL A CA 1
ATOM 626 C C . VAL A 1 81 ? -2.563 1.700 -5.779 1.00 98.56 81 VAL A C 1
ATOM 628 O O . VAL A 1 81 ? -3.574 1.684 -5.081 1.00 98.56 81 VAL A O 1
ATOM 631 N N . ASP A 1 82 ? -2.565 2.046 -7.067 1.00 98.38 82 ASP A N 1
ATOM 632 C CA . ASP A 1 82 ? -3.747 2.545 -7.775 1.00 98.38 82 ASP A CA 1
ATOM 633 C C . ASP A 1 82 ? -4.898 1.526 -7.740 1.00 98.38 82 ASP A C 1
ATOM 635 O O . ASP A 1 82 ? -6.043 1.873 -7.446 1.00 98.38 82 ASP A O 1
ATOM 639 N N . ALA A 1 83 ? -4.597 0.244 -7.969 1.00 98.38 83 ALA A N 1
ATOM 640 C CA . ALA A 1 83 ? -5.593 -0.821 -7.894 1.00 98.38 83 ALA A CA 1
ATOM 641 C C . ALA A 1 83 ? -6.183 -0.981 -6.482 1.00 98.38 83 ALA A C 1
ATOM 643 O O . ALA A 1 83 ? -7.378 -1.236 -6.331 1.00 98.38 83 ALA A O 1
ATOM 644 N N . MET A 1 84 ? -5.365 -0.850 -5.434 1.00 98.31 84 MET A N 1
ATOM 645 C CA . MET A 1 84 ? -5.841 -0.945 -4.052 1.00 98.31 84 MET A CA 1
ATOM 646 C C . MET A 1 84 ? -6.641 0.296 -3.633 1.00 98.31 84 MET A C 1
ATOM 648 O O . MET A 1 84 ? -7.628 0.149 -2.914 1.00 98.31 84 MET A O 1
ATOM 652 N N . ASP A 1 85 ? -6.268 1.489 -4.100 1.00 97.81 85 ASP A N 1
ATOM 653 C CA . ASP A 1 85 ? -7.054 2.717 -3.917 1.00 97.81 85 ASP A CA 1
ATOM 654 C C . ASP A 1 85 ? -8.448 2.581 -4.542 1.00 97.81 85 ASP A C 1
ATOM 656 O O . ASP A 1 85 ? -9.450 2.936 -3.916 1.00 97.81 85 ASP A O 1
ATOM 660 N N . GLU A 1 86 ? -8.530 2.004 -5.745 1.00 97.44 86 GLU A N 1
ATOM 661 C CA . GLU A 1 86 ? -9.809 1.713 -6.397 1.00 97.44 86 GLU A CA 1
ATOM 662 C C . GLU A 1 86 ? -10.636 0.696 -5.599 1.00 97.44 86 GLU A C 1
ATOM 664 O O . GLU A 1 86 ? -11.835 0.887 -5.429 1.00 97.44 86 GLU A O 1
ATOM 669 N N . ILE A 1 87 ? -10.016 -0.353 -5.052 1.00 97.25 87 ILE A N 1
ATOM 670 C CA . ILE A 1 87 ? -10.721 -1.372 -4.257 1.00 97.25 87 ILE A CA 1
ATOM 671 C C . ILE A 1 87 ? -11.237 -0.817 -2.925 1.00 97.25 87 ILE A C 1
ATOM 673 O O . ILE A 1 87 ? -12.327 -1.190 -2.482 1.00 97.25 87 ILE A O 1
ATOM 677 N N . PHE A 1 88 ? -10.456 0.025 -2.245 1.00 96.50 88 PHE A N 1
ATOM 678 C CA . PHE A 1 88 ? -10.797 0.503 -0.905 1.00 96.50 88 PHE A CA 1
ATOM 679 C C . PHE A 1 88 ? -11.602 1.804 -0.878 1.00 96.50 88 PHE A C 1
ATOM 681 O O . PHE A 1 88 ? -12.015 2.156 0.229 1.00 96.50 88 PHE A O 1
ATOM 688 N N . GLU A 1 89 ? -11.858 2.439 -2.038 1.00 93.31 89 GLU A N 1
ATOM 689 C CA . GLU A 1 89 ? -12.713 3.603 -2.404 1.00 93.31 89 GLU A CA 1
ATOM 690 C C . GLU A 1 89 ? -12.821 4.763 -1.386 1.00 93.31 89 GLU A C 1
ATOM 692 O O . GLU A 1 89 ? -12.661 5.940 -1.701 1.00 93.31 89 GLU A O 1
ATOM 697 N N . SER A 1 90 ? -13.150 4.431 -0.145 1.00 91.38 90 SER A N 1
ATOM 698 C CA . SER A 1 90 ? -13.240 5.267 1.050 1.00 91.38 90 SER A CA 1
ATOM 699 C C . SER A 1 90 ? -11.907 5.824 1.565 1.00 91.38 90 SER A C 1
ATOM 701 O O . SER A 1 90 ? -11.910 6.705 2.435 1.00 91.38 90 SER A O 1
ATOM 703 N N . GLU A 1 91 ? -10.767 5.304 1.105 1.00 94.50 91 GLU A N 1
ATOM 704 C CA . GLU A 1 91 ? -9.453 5.749 1.559 1.00 94.50 91 GLU A CA 1
ATOM 705 C C . GLU A 1 91 ? -8.307 5.390 0.625 1.00 94.50 91 GLU A C 1
ATOM 707 O O . GLU A 1 91 ? -8.361 4.378 -0.063 1.00 94.50 91 GLU A O 1
ATOM 712 N N . SER A 1 92 ? -7.245 6.198 0.689 1.00 96.25 92 SER A N 1
ATOM 713 C CA . SER A 1 92 ? -5.993 5.927 -0.006 1.00 96.25 92 SER A CA 1
ATOM 714 C C . SER A 1 92 ? -5.085 4.991 0.798 1.00 96.25 92 SER A C 1
ATOM 716 O O . SER A 1 92 ? -4.958 5.121 2.026 1.00 96.25 92 SER A O 1
ATOM 718 N N . VAL A 1 93 ? -4.387 4.094 0.115 1.00 97.56 93 VAL A N 1
ATOM 719 C CA . VAL A 1 93 ? -3.383 3.199 0.673 1.00 97.56 93 VAL A CA 1
ATOM 720 C C . VAL A 1 93 ? -2.004 3.845 0.662 1.00 97.56 93 VAL A C 1
ATOM 722 O O . VAL A 1 93 ? -1.638 4.616 -0.220 1.00 97.56 93 VAL A O 1
ATOM 725 N N . TYR A 1 94 ? -1.200 3.545 1.681 1.00 97.69 94 TYR A N 1
ATOM 726 C CA . TYR A 1 94 ? 0.178 4.019 1.712 1.00 97.69 94 TYR A CA 1
ATOM 727 C C . TYR A 1 94 ? 1.071 3.044 0.947 1.00 97.69 94 TYR A C 1
ATOM 729 O O . TYR A 1 94 ? 1.059 1.848 1.230 1.00 97.69 94 TYR A O 1
ATOM 737 N N . LYS A 1 95 ? 1.936 3.558 0.062 1.00 97.44 95 LYS A N 1
ATOM 738 C CA . LYS A 1 95 ? 2.909 2.746 -0.694 1.00 97.44 95 LYS A CA 1
ATOM 739 C C . LYS A 1 95 ? 3.761 1.833 0.200 1.00 97.44 95 LYS A C 1
ATOM 741 O O . LYS A 1 95 ? 4.049 0.706 -0.182 1.00 97.44 95 LYS A O 1
ATOM 746 N N . ILE A 1 96 ? 4.129 2.278 1.407 1.00 96.44 96 ILE A N 1
ATOM 747 C CA . ILE A 1 96 ? 4.883 1.448 2.369 1.00 96.44 96 ILE A CA 1
ATOM 748 C C . ILE A 1 96 ? 4.047 0.245 2.842 1.00 96.44 96 ILE A C 1
ATOM 750 O O . ILE A 1 96 ?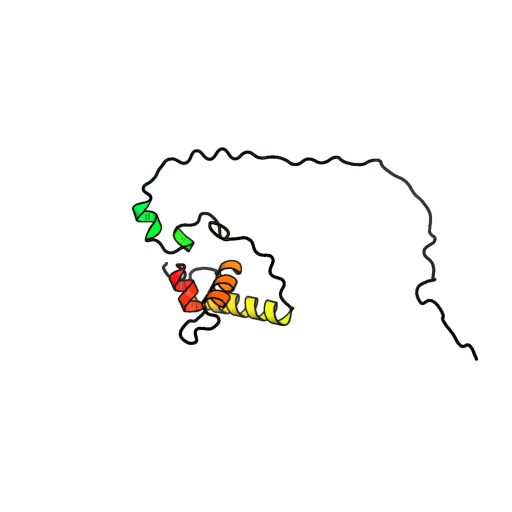 4.580 -0.856 2.950 1.00 96.44 96 ILE A O 1
ATOM 754 N N . ASP A 1 97 ? 2.743 0.427 3.070 1.00 97.56 97 ASP A N 1
ATOM 755 C CA . ASP A 1 97 ? 1.834 -0.662 3.452 1.00 97.56 97 ASP A CA 1
ATOM 756 C C . ASP A 1 97 ? 1.645 -1.645 2.294 1.00 97.56 97 ASP A C 1
ATOM 758 O O . ASP A 1 97 ? 1.662 -2.853 2.511 1.00 97.56 97 ASP A O 1
ATOM 762 N N . VAL A 1 98 ? 1.540 -1.137 1.062 1.00 98.00 98 VAL A N 1
ATOM 763 C CA . VAL A 1 98 ? 1.469 -1.964 -0.153 1.00 98.00 98 VAL A CA 1
ATOM 764 C C . VAL A 1 98 ? 2.746 -2.783 -0.336 1.00 98.00 98 VAL A C 1
ATOM 766 O O . VAL A 1 98 ? 2.671 -3.985 -0.572 1.00 98.00 98 VAL A O 1
ATOM 769 N N . LEU A 1 99 ? 3.922 -2.173 -0.175 1.00 97.06 99 LEU A N 1
ATOM 770 C CA . LEU A 1 99 ? 5.203 -2.880 -0.251 1.00 97.06 99 LEU A CA 1
ATOM 771 C C . LEU A 1 99 ? 5.313 -3.978 0.813 1.00 97.06 99 LEU A C 1
ATOM 773 O O . LEU A 1 99 ? 5.735 -5.090 0.499 1.00 97.06 99 LEU A O 1
ATOM 777 N N . GLU A 1 100 ? 4.909 -3.697 2.053 1.00 96.00 100 GLU A N 1
ATOM 778 C CA . GLU A 1 100 ? 4.872 -4.713 3.107 1.00 96.00 100 GLU A CA 1
ATOM 779 C C . GLU A 1 100 ? 3.891 -5.841 2.760 1.00 96.00 100 GLU A C 1
ATOM 781 O O . GLU A 1 100 ? 4.251 -7.012 2.856 1.00 96.00 100 GLU A O 1
ATOM 786 N N . ALA A 1 101 ? 2.687 -5.511 2.292 1.00 97.62 101 ALA A N 1
ATOM 787 C CA . ALA A 1 101 ? 1.682 -6.487 1.882 1.00 97.62 101 ALA A CA 1
ATOM 788 C C . ALA A 1 101 ? 2.164 -7.372 0.719 1.00 97.62 101 ALA A C 1
ATOM 790 O O . ALA A 1 101 ? 1.966 -8.585 0.761 1.00 97.62 101 ALA A O 1
ATOM 791 N N . ILE A 1 102 ? 2.864 -6.808 -0.272 1.00 97.12 102 ILE A N 1
ATOM 792 C CA . ILE A 1 102 ? 3.513 -7.570 -1.351 1.00 97.12 102 ILE A CA 1
ATOM 793 C C . ILE A 1 102 ? 4.519 -8.567 -0.768 1.00 97.12 102 ILE A C 1
ATOM 795 O O . ILE A 1 102 ? 4.526 -9.732 -1.160 1.00 97.12 102 ILE A O 1
ATOM 799 N N . VAL A 1 103 ? 5.350 -8.142 0.187 1.00 95.50 103 VAL A N 1
ATOM 800 C CA . VAL A 1 103 ? 6.344 -9.017 0.829 1.00 95.50 103 VAL A CA 1
ATOM 801 C C . VAL A 1 103 ? 5.680 -10.109 1.675 1.00 95.50 103 VAL A C 1
ATOM 803 O O . VAL A 1 103 ? 6.133 -11.250 1.646 1.00 95.50 103 VAL A O 1
ATOM 806 N N . LEU A 1 104 ? 4.610 -9.793 2.407 1.00 95.69 104 LEU A N 1
ATOM 807 C CA . LEU A 1 104 ? 3.882 -10.752 3.248 1.00 95.69 104 LEU A CA 1
ATOM 808 C C . LEU A 1 104 ? 3.061 -11.762 2.438 1.00 95.69 104 LEU A C 1
ATOM 810 O O . LEU A 1 104 ? 2.890 -12.901 2.878 1.00 95.69 104 LEU A O 1
ATOM 814 N N . ALA A 1 105 ? 2.560 -11.355 1.272 1.00 96.88 105 ALA A N 1
ATOM 815 C CA . ALA A 1 105 ? 1.887 -12.237 0.326 1.00 96.88 105 ALA A CA 1
ATOM 816 C C . ALA A 1 105 ? 2.886 -13.060 -0.509 1.00 96.88 105 ALA A C 1
ATOM 818 O O . ALA A 1 105 ? 2.540 -14.116 -1.039 1.00 96.88 105 ALA A O 1
ATOM 819 N N . ALA A 1 106 ? 4.143 -12.615 -0.622 1.00 90.69 106 ALA A N 1
ATOM 820 C CA . ALA A 1 106 ? 5.149 -13.323 -1.397 1.00 90.69 106 ALA A CA 1
ATOM 821 C C . ALA A 1 106 ? 5.396 -14.734 -0.827 1.00 90.69 106 ALA A C 1
ATOM 823 O O . ALA A 1 106 ? 5.779 -14.903 0.330 1.00 90.69 106 ALA A O 1
ATOM 824 N N . ASN A 1 107 ? 5.272 -15.743 -1.695 1.00 85.31 107 ASN A N 1
ATOM 825 C CA . ASN A 1 107 ? 5.442 -17.185 -1.433 1.00 85.31 107 ASN A CA 1
ATOM 826 C C . ASN A 1 107 ? 4.248 -17.928 -0.812 1.00 85.31 107 ASN A C 1
ATOM 828 O O . ASN A 1 107 ? 4.389 -19.113 -0.508 1.00 85.31 107 ASN A O 1
ATOM 832 N N . ASP A 1 108 ? 3.089 -17.289 -0.669 1.00 92.00 108 ASP A N 1
ATOM 833 C CA . ASP A 1 108 ? 1.844 -17.964 -0.301 1.00 92.00 108 ASP A CA 1
ATOM 834 C C . ASP A 1 108 ? 0.780 -17.636 -1.353 1.00 92.00 108 ASP A C 1
ATOM 836 O O . ASP A 1 108 ? 0.254 -16.529 -1.405 1.00 92.00 108 ASP A O 1
ATOM 840 N N . ASP A 1 109 ? 0.479 -18.603 -2.219 1.00 89.69 109 ASP A N 1
ATOM 841 C CA . ASP A 1 109 ? -0.490 -18.465 -3.311 1.00 89.69 109 ASP A CA 1
ATOM 842 C C . ASP A 1 109 ? -1.933 -18.284 -2.820 1.00 89.69 109 ASP A C 1
ATOM 844 O O . ASP A 1 109 ? -2.811 -17.906 -3.597 1.00 89.69 109 ASP A O 1
ATOM 848 N N . THR A 1 110 ? -2.178 -18.514 -1.529 1.00 94.38 110 THR A N 1
ATOM 849 C CA . THR A 1 110 ? -3.471 -18.261 -0.889 1.00 94.38 110 THR A CA 1
ATOM 850 C C . THR A 1 110 ? -3.607 -16.842 -0.343 1.00 94.38 110 THR A C 1
ATOM 852 O O . THR A 1 110 ? -4.697 -16.472 0.094 1.00 94.38 110 THR A O 1
ATOM 855 N N . ARG A 1 111 ? -2.531 -16.045 -0.356 1.00 94.75 111 ARG A N 1
ATOM 856 C CA . ARG A 1 111 ? -2.527 -14.665 0.136 1.00 94.75 111 ARG A CA 1
ATOM 857 C C . ARG A 1 111 ? -2.474 -13.679 -1.012 1.00 94.75 111 ARG A C 1
ATOM 859 O O . ARG A 1 111 ? -1.683 -13.811 -1.941 1.00 94.75 111 ARG A O 1
ATOM 866 N N . THR A 1 112 ? -3.282 -12.637 -0.895 1.00 97.38 112 THR A N 1
ATOM 867 C CA . THR A 1 112 ? -3.254 -11.496 -1.806 1.00 97.38 112 THR A CA 1
ATOM 868 C C . THR A 1 112 ? -2.799 -10.238 -1.073 1.00 97.38 112 THR A C 1
ATOM 870 O O . THR A 1 112 ? -2.886 -10.143 0.153 1.00 97.38 112 THR A O 1
ATOM 873 N N . VAL A 1 113 ? -2.332 -9.245 -1.834 1.00 98.00 113 VAL A N 1
ATOM 874 C CA . VAL A 1 113 ? -2.012 -7.910 -1.299 1.00 98.00 113 VAL A CA 1
ATOM 875 C C . VAL A 1 113 ? -3.243 -7.300 -0.620 1.00 98.00 113 VAL A C 1
ATOM 877 O O . VAL A 1 113 ? -3.145 -6.765 0.481 1.00 98.00 113 VAL A O 1
ATOM 880 N N . GLU A 1 114 ? -4.414 -7.455 -1.237 1.00 97.75 114 GLU A N 1
ATOM 881 C CA . GLU A 1 114 ? -5.703 -7.000 -0.713 1.00 97.75 114 GLU A CA 1
ATOM 882 C C . GLU A 1 114 ? -6.028 -7.634 0.652 1.00 97.75 114 GLU A C 1
ATOM 884 O O . GLU A 1 114 ? -6.430 -6.931 1.580 1.00 97.75 114 GLU A O 1
ATOM 889 N N . ASP A 1 115 ? -5.803 -8.943 0.814 1.00 97.25 115 ASP A N 1
ATOM 890 C CA . ASP A 1 115 ? -6.035 -9.643 2.083 1.00 97.25 115 ASP A CA 1
ATOM 891 C C . ASP A 1 115 ? -5.105 -9.152 3.195 1.00 97.25 115 ASP A C 1
ATOM 893 O O . ASP A 1 115 ? -5.544 -8.970 4.334 1.00 97.25 115 ASP A O 1
ATOM 897 N N . GLU A 1 116 ? -3.826 -8.927 2.890 1.00 97.81 116 GLU A N 1
ATOM 898 C CA . GLU A 1 116 ? -2.870 -8.396 3.866 1.00 97.81 116 GLU A CA 1
ATOM 899 C C . GLU A 1 116 ? -3.217 -6.954 4.260 1.00 97.81 116 GLU A C 1
ATOM 901 O O . GLU A 1 116 ? -3.236 -6.627 5.449 1.00 97.81 116 GLU A O 1
ATOM 906 N N . LEU A 1 117 ? -3.611 -6.108 3.305 1.00 97.94 117 LEU A N 1
ATOM 907 C CA . LEU A 1 117 ? -4.063 -4.746 3.598 1.00 97.94 117 LEU A CA 1
ATOM 908 C C . LEU A 1 117 ? -5.353 -4.731 4.430 1.00 97.94 117 LEU A C 1
ATOM 910 O O . LEU A 1 117 ? -5.462 -3.951 5.382 1.00 97.94 117 LEU A O 1
ATOM 914 N N . ARG A 1 118 ? -6.305 -5.638 4.171 1.00 97.12 118 ARG A N 1
ATOM 915 C CA . ARG A 1 118 ? -7.483 -5.799 5.040 1.00 97.12 118 ARG A CA 1
ATOM 916 C C . ARG A 1 118 ? -7.095 -6.180 6.462 1.00 97.12 118 ARG A C 1
ATOM 918 O O . ARG A 1 118 ? -7.616 -5.589 7.403 1.00 97.12 118 ARG A O 1
ATOM 925 N N . LYS A 1 119 ? -6.149 -7.106 6.652 1.00 95.88 119 LYS A N 1
ATOM 926 C CA . LYS A 1 119 ? -5.638 -7.454 7.994 1.00 95.88 119 LYS A CA 1
ATOM 927 C C . LYS A 1 119 ? -4.989 -6.254 8.688 1.00 95.88 119 LYS A C 1
ATOM 929 O O . LYS A 1 119 ? -5.113 -6.114 9.904 1.00 95.88 119 LYS A O 1
ATOM 934 N N . MET A 1 120 ? -4.333 -5.373 7.931 1.00 96.38 120 MET A N 1
ATOM 935 C CA . MET A 1 120 ? -3.768 -4.127 8.460 1.00 96.38 120 MET A CA 1
ATOM 936 C C . MET A 1 120 ? -4.836 -3.094 8.843 1.00 96.38 120 MET A C 1
ATOM 938 O O . MET A 1 120 ? -4.546 -2.225 9.666 1.00 96.38 120 MET A O 1
ATOM 942 N N . GLY A 1 121 ? -6.060 -3.207 8.320 1.00 96.56 121 GLY A N 1
ATOM 943 C CA . GLY A 1 121 ? -7.200 -2.351 8.662 1.00 96.56 121 GLY A CA 1
ATOM 944 C C . GLY A 1 121 ? -7.712 -1.474 7.521 1.00 96.56 121 GLY A C 1
ATOM 945 O O . GLY A 1 121 ? -8.397 -0.486 7.785 1.00 96.56 121 GLY A O 1
ATOM 946 N N . TYR A 1 122 ? -7.359 -1.777 6.272 1.00 97.06 122 TYR A N 1
ATOM 947 C CA . TYR A 1 122 ? -7.935 -1.102 5.111 1.00 97.06 122 TYR A CA 1
ATOM 948 C C . TYR A 1 122 ? -9.343 -1.609 4.790 1.00 97.06 122 TYR A C 1
ATOM 950 O O . TYR A 1 122 ? -9.643 -2.793 4.957 1.00 97.06 122 TYR A O 1
ATOM 958 N N . GLY A 1 123 ? -10.214 -0.698 4.344 1.00 94.25 123 GLY A N 1
ATOM 959 C CA . GLY A 1 123 ? -11.589 -1.024 3.947 1.00 94.25 123 GLY A CA 1
ATOM 960 C C . GLY A 1 123 ? -12.540 -1.331 5.111 1.00 94.25 123 GLY A C 1
ATOM 961 O O . GLY A 1 123 ? -13.566 -1.973 4.910 1.00 94.25 123 GLY A O 1
ATOM 962 N N . MET A 1 124 ? -12.201 -0.905 6.333 1.00 91.62 124 MET A N 1
ATOM 963 C CA . MET A 1 124 ? -13.026 -1.096 7.540 1.00 91.62 124 MET A CA 1
ATOM 964 C C 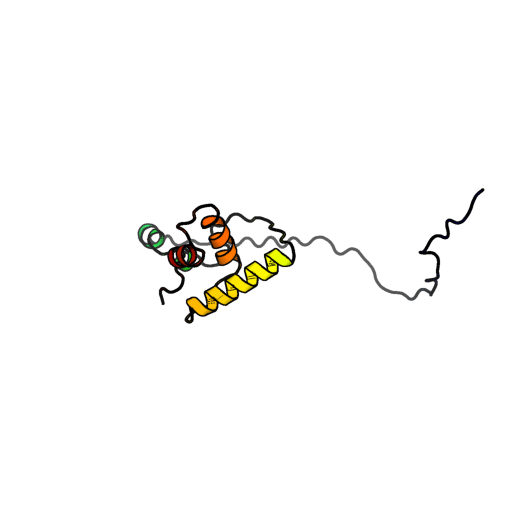. MET A 1 124 ? -13.850 0.143 7.939 1.00 91.62 124 MET A C 1
ATOM 966 O O . MET A 1 124 ? -14.401 0.176 9.040 1.00 91.62 124 MET A O 1
ATOM 970 N N . LYS A 1 125 ? -13.892 1.176 7.092 1.00 75.75 125 LYS A N 1
ATOM 971 C CA . LYS A 1 125 ? -14.658 2.407 7.340 1.00 75.75 125 LYS A CA 1
ATOM 972 C C . LYS A 1 125 ? -16.140 2.258 7.013 1.00 75.75 125 LYS A C 1
ATOM 974 O O . LYS A 1 125 ? -16.468 1.524 6.059 1.00 75.75 125 LYS A O 1
#

InterPro domains:
  IPR058276 Protein of unknown function DUF7970 [PF25925] (50-122)

Foldseek 3Di:
DDDDDDPPPPDDDDDDDDDDDDDDDDDDPPPDPPPDPDDDDPPPVLVVDAQLVNDPDPCPPHDDDDDDDDPVVVVVLVVQQVVLCVVLVVDGDDSSLLVVLCVVCPPPPVGDSNNSVVSNPGNVD